Protein AF-A0A259A1J0-F1 (afdb_monomer_lite)

Radius of gyration: 10.48 Å; chains: 1; bounding box: 16×14×36 Å

Foldseek 3Di:
DQQVVQQVVLDPPKDWPDDWDDPDPDIHTHIHHDPPD

Structure (mmCIF, N/CA/C/O backbone):
data_AF-A0A259A1J0-F1
#
_entry.id   AF-A0A259A1J0-F1
#
loop_
_atom_site.group_PDB
_atom_site.id
_atom_site.type_symbol
_atom_site.label_atom_id
_atom_site.label_alt_id
_atom_site.label_comp_id
_atom_site.label_asym_id
_atom_site.label_entity_id
_atom_site.label_seq_id
_atom_site.pdbx_PDB_ins_code
_atom_site.Cartn_x
_atom_site.Cartn_y
_atom_site.Cartn_z
_atom_site.occupancy
_atom_site.B_iso_or_equiv
_atom_site.auth_seq_id
_atom_site.auth_comp_id
_atom_site.auth_asym_id
_atom_site.auth_atom_id
_atom_site.pdbx_PDB_model_num
ATOM 1 N N . ALA A 1 1 ? -2.328 6.701 1.661 1.00 88.44 1 ALA A N 1
ATOM 2 C CA . ALA A 1 1 ? -0.994 7.306 1.857 1.00 88.44 1 ALA A CA 1
ATOM 3 C C . ALA A 1 1 ? 0.120 6.357 1.415 1.00 88.44 1 ALA A C 1
ATOM 5 O O . ALA A 1 1 ? 0.766 6.673 0.430 1.00 88.44 1 ALA A O 1
ATOM 6 N N . ALA A 1 2 ? 0.308 5.194 2.058 1.00 96.12 2 ALA A N 1
ATOM 7 C CA . ALA A 1 2 ? 1.408 4.273 1.728 1.00 96.12 2 ALA A CA 1
ATOM 8 C C . ALA A 1 2 ? 1.422 3.799 0.257 1.00 96.12 2 ALA A C 1
ATOM 10 O O . ALA A 1 2 ? 2.456 3.889 -0.390 1.00 96.12 2 ALA A O 1
ATOM 11 N N . GLU A 1 3 ? 0.283 3.360 -0.292 1.00 97.56 3 GLU A N 1
ATOM 12 C CA . GLU A 1 3 ? 0.185 2.892 -1.692 1.00 97.56 3 GLU A CA 1
ATOM 13 C C . GLU 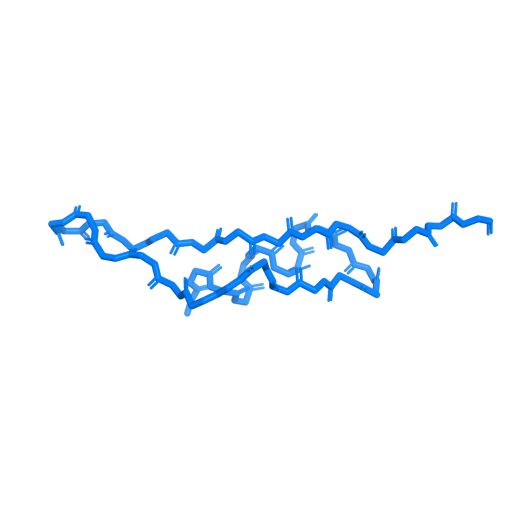A 1 3 ? 0.529 3.996 -2.699 1.00 97.56 3 GLU A C 1
ATOM 15 O O . GLU A 1 3 ? 1.319 3.788 -3.615 1.00 97.56 3 GLU A O 1
ATOM 20 N N . THR A 1 4 ? -0.000 5.201 -2.487 1.00 96.88 4 THR A N 1
ATOM 21 C CA . THR A 1 4 ? 0.293 6.368 -3.328 1.00 96.88 4 THR A CA 1
ATOM 22 C C . THR A 1 4 ? 1.765 6.767 -3.250 1.00 96.88 4 THR A C 1
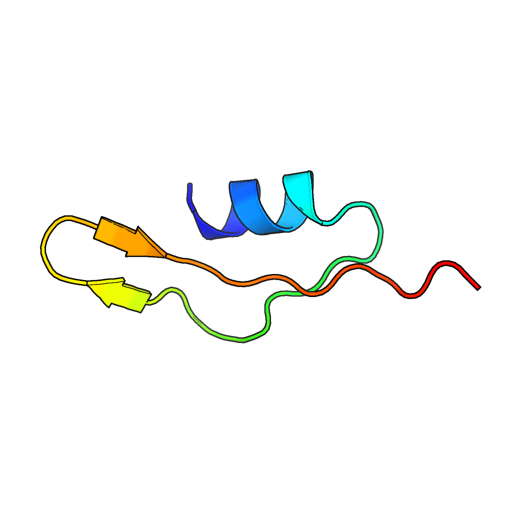ATOM 24 O O . THR A 1 4 ? 2.365 7.069 -4.275 1.00 96.88 4 THR A O 1
ATOM 27 N N . ALA A 1 5 ? 2.356 6.744 -2.051 1.00 97.38 5 ALA A N 1
ATOM 28 C CA . ALA A 1 5 ? 3.771 7.045 -1.859 1.00 97.38 5 ALA A CA 1
ATOM 29 C C . ALA A 1 5 ? 4.671 6.006 -2.546 1.00 97.38 5 ALA A C 1
ATOM 31 O O . ALA A 1 5 ? 5.633 6.383 -3.206 1.00 97.38 5 ALA A O 1
ATOM 32 N N . ALA A 1 6 ? 4.331 4.718 -2.443 1.00 97.38 6 ALA A N 1
ATOM 33 C CA . ALA A 1 6 ? 5.067 3.643 -3.099 1.00 97.38 6 ALA A CA 1
ATOM 34 C C . ALA A 1 6 ? 5.035 3.781 -4.630 1.00 97.38 6 ALA A C 1
ATOM 36 O O . ALA A 1 6 ? 6.077 3.676 -5.268 1.00 97.38 6 ALA A O 1
ATOM 37 N N . LEU A 1 7 ? 3.868 4.075 -5.216 1.00 97.38 7 LEU A N 1
ATOM 38 C CA . LEU A 1 7 ? 3.736 4.308 -6.660 1.00 97.38 7 LEU A CA 1
ATOM 39 C C . LEU A 1 7 ? 4.506 5.551 -7.115 1.00 97.38 7 LEU A C 1
ATOM 41 O O . LEU A 1 7 ? 5.246 5.487 -8.090 1.00 97.38 7 LEU A O 1
ATOM 45 N N . ALA A 1 8 ? 4.375 6.664 -6.390 1.00 96.69 8 ALA A N 1
ATOM 46 C CA . ALA A 1 8 ? 5.084 7.897 -6.720 1.00 96.69 8 ALA A CA 1
ATOM 47 C C . ALA A 1 8 ? 6.610 7.719 -6.662 1.00 96.69 8 ALA A C 1
ATOM 49 O O . ALA A 1 8 ? 7.316 8.240 -7.519 1.00 96.69 8 ALA A O 1
ATOM 50 N N . ALA A 1 9 ? 7.111 6.962 -5.681 1.00 96.19 9 ALA A N 1
ATOM 51 C CA . ALA A 1 9 ? 8.532 6.651 -5.559 1.00 96.19 9 ALA A CA 1
ATOM 52 C C . ALA A 1 9 ? 9.026 5.681 -6.647 1.00 96.19 9 ALA A C 1
ATOM 54 O O . ALA A 1 9 ? 10.167 5.794 -7.083 1.00 96.19 9 ALA A O 1
ATOM 55 N N . ALA A 1 10 ? 8.186 4.735 -7.077 1.00 95.94 10 ALA A N 1
ATOM 56 C CA . ALA A 1 10 ? 8.538 3.728 -8.077 1.00 95.94 10 ALA A CA 1
ATOM 57 C C . ALA A 1 10 ? 8.519 4.255 -9.524 1.00 95.94 10 ALA A C 1
ATOM 59 O O . ALA A 1 10 ? 9.143 3.638 -10.386 1.00 95.94 10 ALA A O 1
ATOM 60 N N . GLY A 1 11 ? 7.847 5.382 -9.779 1.00 95.50 11 GLY A N 1
ATOM 61 C CA . GLY A 1 11 ? 7.878 6.096 -11.056 1.00 95.50 11 GLY A CA 1
ATOM 62 C C . GLY A 1 11 ? 6.697 5.805 -11.986 1.00 95.50 11 GLY A C 1
ATOM 63 O O . GLY A 1 11 ? 5.688 5.208 -11.602 1.00 95.50 11 GLY A O 1
ATOM 64 N N . LEU A 1 12 ? 6.802 6.289 -13.226 1.00 95.44 12 LEU A N 1
ATOM 65 C CA . LEU A 1 12 ? 5.771 6.086 -14.244 1.00 95.44 12 LEU A CA 1
ATOM 66 C C . LEU A 1 12 ? 5.618 4.595 -14.569 1.00 95.44 12 LEU A C 1
ATOM 68 O O . LEU A 1 12 ? 6.564 3.818 -14.502 1.00 95.44 12 LEU A O 1
ATOM 72 N N . GLY A 1 13 ? 4.387 4.180 -14.864 1.00 94.69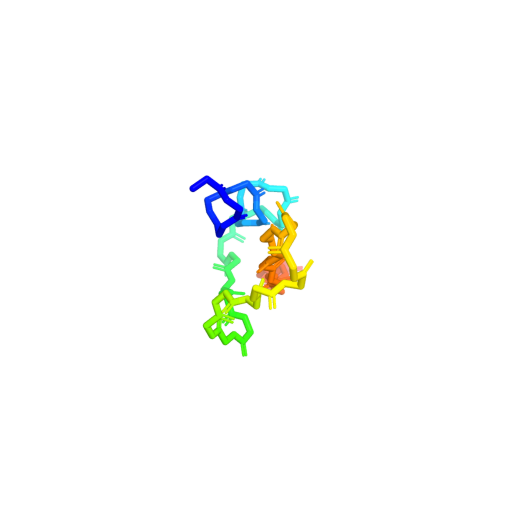 13 GLY A N 1
ATOM 73 C CA . GLY A 1 13 ? 4.082 2.774 -15.141 1.00 94.69 13 GLY A CA 1
ATOM 74 C C . GLY A 1 13 ? 4.184 1.840 -13.928 1.00 94.69 13 GLY A C 1
ATOM 75 O O . GLY A 1 13 ? 3.971 0.637 -14.082 1.00 94.69 13 GLY A O 1
ATOM 76 N N . ALA A 1 14 ? 4.469 2.360 -12.728 1.00 97.25 14 ALA A N 1
ATOM 77 C CA . ALA A 1 14 ? 4.548 1.545 -11.528 1.00 97.25 14 ALA A CA 1
ATOM 78 C C . ALA A 1 14 ? 3.216 0.863 -11.193 1.00 97.25 14 ALA A C 1
ATOM 80 O O . ALA A 1 14 ? 2.126 1.402 -11.408 1.00 97.25 14 ALA A O 1
ATOM 81 N N . GLN A 1 15 ? 3.316 -0.328 -10.605 1.00 97.25 15 GLN A N 1
ATOM 82 C CA . GLN A 1 15 ? 2.167 -1.127 -10.185 1.00 97.25 15 GLN A CA 1
ATOM 83 C C . GLN A 1 15 ? 2.340 -1.624 -8.755 1.00 97.25 15 GLN A C 1
ATOM 85 O O . GLN A 1 15 ? 3.440 -1.995 -8.341 1.00 97.25 15 GLN A O 1
ATOM 90 N N . LEU A 1 16 ? 1.238 -1.670 -8.003 1.00 97.69 16 LEU A N 1
ATOM 91 C CA . LEU A 1 16 ? 1.226 -2.286 -6.680 1.00 97.69 16 LEU A CA 1
ATOM 92 C C . LEU A 1 16 ? 1.420 -3.798 -6.807 1.00 97.69 16 LEU A C 1
ATOM 94 O O . LEU A 1 16 ? 0.788 -4.449 -7.635 1.00 97.69 16 LEU A O 1
ATOM 98 N N . LEU A 1 17 ? 2.264 -4.359 -5.944 1.00 97.12 17 LEU A N 1
ATOM 99 C CA . LEU A 1 17 ? 2.491 -5.805 -5.879 1.00 97.12 17 LEU A CA 1
ATOM 100 C C . LEU A 1 17 ? 1.363 -6.555 -5.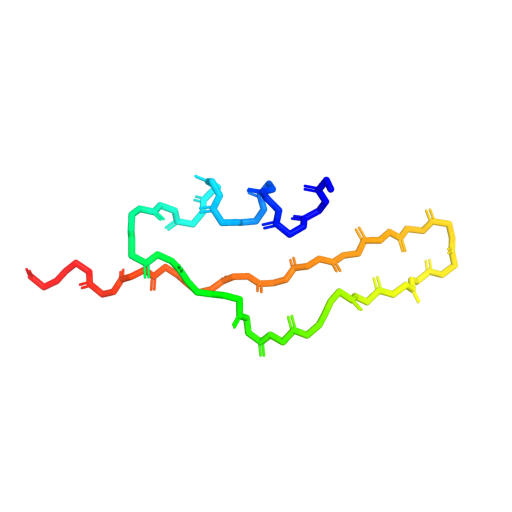156 1.00 97.12 17 LEU A C 1
ATOM 102 O O . LEU A 1 17 ? 1.299 -7.780 -5.207 1.00 97.12 17 LEU A O 1
ATOM 106 N N . GLY A 1 18 ? 0.476 -5.827 -4.482 1.00 95.75 18 GLY A N 1
ATOM 107 C CA . GLY A 1 18 ? -0.664 -6.375 -3.765 1.00 95.75 18 GLY A CA 1
ATOM 108 C C . GLY A 1 18 ? -1.317 -5.331 -2.858 1.00 95.75 18 GLY A C 1
ATOM 109 O O . GLY A 1 18 ? -0.966 -4.149 -2.928 1.00 95.75 18 GLY A O 1
ATOM 110 N N . PRO A 1 19 ? -2.260 -5.753 -2.000 1.00 95.69 19 PRO A N 1
ATOM 111 C CA . PRO A 1 19 ? -2.877 -4.883 -1.005 1.00 95.69 19 PRO A CA 1
ATOM 112 C C . PRO A 1 19 ? -1.855 -4.329 -0.006 1.00 95.69 19 PRO A C 1
ATOM 114 O O . PRO A 1 19 ? -0.839 -4.968 0.283 1.00 95.69 19 PRO A O 1
ATOM 117 N N . ARG A 1 20 ? -2.157 -3.176 0.598 1.00 93.06 20 ARG A N 1
ATOM 118 C CA . ARG A 1 20 ? -1.401 -2.682 1.758 1.00 93.06 20 ARG A CA 1
ATOM 119 C C . ARG A 1 20 ? -1.349 -3.692 2.915 1.00 93.06 20 ARG A C 1
ATOM 121 O O . ARG A 1 20 ? -2.322 -4.390 3.201 1.00 93.06 20 ARG A O 1
ATOM 128 N N . LEU A 1 21 ? -0.233 -3.683 3.639 1.00 96.81 21 LEU A N 1
ATOM 129 C CA . LEU A 1 21 ? 0.023 -4.502 4.825 1.00 96.81 21 LEU A CA 1
ATOM 130 C C . LEU A 1 21 ? -0.056 -3.635 6.085 1.00 96.81 21 LEU A C 1
ATOM 132 O O . LEU A 1 21 ? 0.617 -2.607 6.169 1.00 96.81 21 LEU A O 1
ATOM 136 N N . ALA A 1 22 ? -0.847 -4.054 7.073 1.00 96.38 22 ALA A N 1
ATOM 137 C CA . ALA A 1 22 ? -0.903 -3.417 8.388 1.00 96.38 22 ALA A CA 1
ATOM 138 C C . ALA A 1 22 ? -0.016 -4.189 9.380 1.00 96.38 22 ALA A C 1
ATOM 140 O O . ALA A 1 22 ? -0.308 -5.330 9.729 1.00 96.38 22 ALA A O 1
ATOM 141 N N . LEU A 1 23 ? 1.070 -3.561 9.825 1.00 95.56 23 LEU A N 1
ATOM 142 C CA . LEU A 1 23 ? 2.062 -4.099 10.756 1.00 95.56 23 LEU A CA 1
ATOM 143 C C . LEU A 1 23 ? 1.954 -3.342 12.087 1.00 95.56 23 LEU A C 1
ATOM 145 O O . LEU A 1 23 ? 2.781 -2.490 12.416 1.00 95.56 23 LEU A O 1
ATOM 149 N N . GLY A 1 24 ? 0.875 -3.603 12.829 1.00 94.81 24 GLY A N 1
ATOM 150 C CA . GLY A 1 24 ? 0.543 -2.860 14.048 1.00 94.81 24 GLY A CA 1
ATOM 151 C C . GLY A 1 24 ? 0.244 -1.385 13.737 1.00 94.81 24 GLY A C 1
ATOM 152 O O . GLY A 1 24 ? -0.696 -1.121 12.986 1.00 94.81 24 GLY A O 1
ATOM 153 N N . PRO A 1 25 ? 1.013 -0.416 14.274 1.00 95.81 25 PRO A N 1
ATOM 154 C CA . PRO A 1 25 ? 0.811 1.004 13.981 1.00 95.81 25 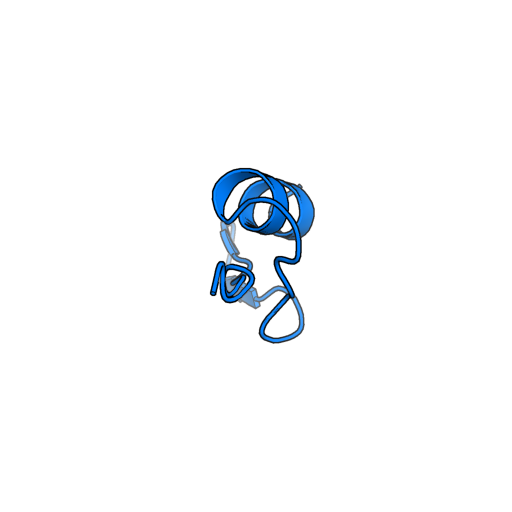PRO A CA 1
ATOM 155 C C . PRO A 1 25 ? 1.341 1.428 12.600 1.00 95.81 25 PRO A C 1
ATOM 157 O O . PRO A 1 25 ? 1.119 2.565 12.186 1.00 95.81 25 PRO A O 1
ATOM 160 N N . VAL A 1 26 ? 2.063 0.555 11.888 1.00 96.31 26 VAL A N 1
ATOM 161 C CA . VAL A 1 26 ? 2.681 0.870 10.593 1.00 96.31 26 VAL A CA 1
ATOM 162 C C . VAL A 1 26 ? 1.831 0.322 9.449 1.00 96.31 26 VAL A C 1
ATOM 164 O O . VAL A 1 26 ? 1.360 -0.809 9.496 1.00 96.31 26 VAL A O 1
ATOM 167 N N . THR A 1 27 ? 1.658 1.111 8.387 1.00 97.12 27 THR A N 1
ATOM 168 C CA . THR A 1 27 ? 1.055 0.651 7.128 1.00 97.12 27 THR A CA 1
ATOM 169 C C . THR A 1 27 ? 2.095 0.684 6.017 1.00 97.12 27 THR A C 1
ATOM 171 O O . THR A 1 27 ? 2.631 1.748 5.710 1.00 97.12 27 THR A O 1
ATOM 174 N N . CYS A 1 28 ? 2.335 -0.462 5.388 1.00 97.06 28 CYS A N 1
ATOM 175 C CA . CYS A 1 28 ? 3.273 -0.617 4.281 1.00 97.06 28 CYS A CA 1
ATOM 176 C C . CYS A 1 28 ? 2.532 -0.888 2.970 1.00 97.06 28 CYS A C 1
ATOM 178 O O . CYS A 1 28 ? 1.465 -1.501 2.955 1.00 97.06 28 CYS A O 1
ATOM 180 N N . ALA A 1 29 ? 3.127 -0.468 1.860 1.00 98.25 29 ALA A N 1
ATOM 181 C CA . ALA A 1 29 ? 2.710 -0.840 0.516 1.00 98.25 29 ALA A CA 1
ATOM 182 C C . ALA A 1 29 ? 3.955 -1.059 -0.340 1.00 98.25 29 ALA A C 1
ATOM 184 O O . ALA A 1 29 ? 4.986 -0.429 -0.105 1.00 98.25 29 ALA A O 1
ATOM 185 N N . LEU A 1 30 ? 3.854 -1.957 -1.314 1.00 97.31 30 LEU A N 1
ATOM 186 C CA . LEU A 1 30 ? 4.955 -2.317 -2.197 1.00 97.31 30 LEU A CA 1
ATOM 187 C C . LEU A 1 30 ? 4.540 -2.038 -3.636 1.00 97.31 30 LEU A C 1
ATOM 189 O O . LEU A 1 30 ? 3.466 -2.463 -4.066 1.00 97.31 30 LEU A O 1
ATOM 193 N N . ALA A 1 31 ? 5.404 -1.347 -4.368 1.00 97.88 31 ALA A N 1
ATOM 194 C CA . ALA A 1 31 ? 5.242 -1.094 -5.788 1.00 97.88 31 ALA A CA 1
ATOM 195 C C . ALA A 1 31 ? 6.466 -1.612 -6.545 1.00 97.88 31 ALA A C 1
ATOM 197 O O . ALA A 1 31 ? 7.586 -1.568 -6.038 1.00 97.88 31 ALA A O 1
ATOM 198 N N . ARG A 1 32 ? 6.233 -2.105 -7.758 1.00 97.06 32 ARG A N 1
ATOM 199 C CA . ARG A 1 32 ? 7.269 -2.410 -8.743 1.00 97.06 32 ARG A CA 1
ATOM 200 C C . ARG A 1 32 ? 7.302 -1.271 -9.753 1.00 97.06 32 ARG A C 1
ATOM 202 O O . ARG A 1 32 ? 6.237 -0.859 -10.214 1.00 97.06 32 ARG A O 1
ATOM 209 N N . SER A 1 33 ? 8.496 -0.784 -10.077 1.00 95.62 33 SER A N 1
ATOM 210 C CA . SER A 1 33 ? 8.701 0.195 -11.149 1.00 95.62 33 SER A CA 1
ATOM 211 C C . SER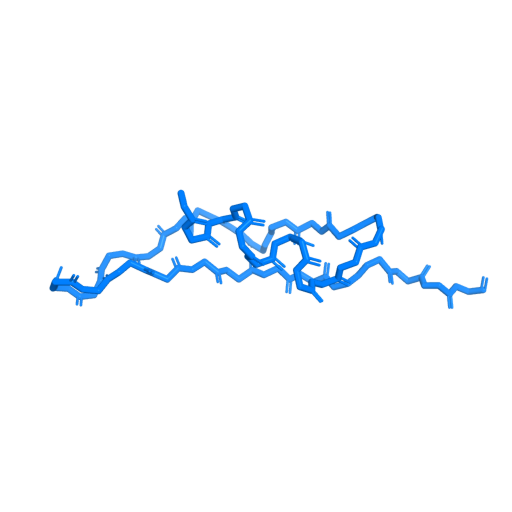 A 1 33 ? 8.203 -0.354 -12.485 1.00 95.62 33 SER A C 1
ATOM 213 O O . SER A 1 33 ? 8.265 -1.564 -12.719 1.00 95.62 33 SER A O 1
ATOM 215 N N . GLY A 1 34 ? 7.681 0.527 -13.340 1.00 86.25 34 GLY A N 1
ATOM 216 C CA . GLY A 1 34 ? 7.470 0.177 -14.741 1.00 86.25 34 GLY A CA 1
ATOM 217 C C . GLY A 1 34 ? 8.809 -0.213 -15.364 1.00 86.25 34 GLY A C 1
ATOM 218 O O . GLY A 1 34 ? 9.841 0.340 -14.991 1.00 86.25 34 GLY A O 1
ATOM 219 N N . ASP A 1 35 ? 8.802 -1.203 -16.250 1.00 75.94 35 ASP A N 1
ATOM 220 C CA . ASP A 1 35 ? 9.977 -1.515 -17.059 1.00 75.94 35 ASP A CA 1
ATOM 221 C C . ASP A 1 35 ? 10.140 -0.364 -18.063 1.00 75.94 35 ASP A C 1
ATOM 223 O O . ASP A 1 35 ? 9.371 -0.264 -19.020 1.00 75.94 35 ASP A O 1
ATOM 227 N N . ASP A 1 36 ? 11.054 0.565 -17.784 1.00 62.84 36 ASP A N 1
ATOM 228 C CA . ASP A 1 36 ? 11.550 1.506 -18.789 1.00 62.84 36 ASP A CA 1
ATOM 229 C C . ASP A 1 36 ? 12.516 0.719 -19.690 1.00 62.84 36 ASP A C 1
ATOM 231 O O . ASP A 1 36 ? 13.714 0.628 -19.406 1.00 62.84 36 ASP A O 1
ATOM 235 N N . ALA A 1 37 ? 11.968 0.084 -20.731 1.00 52.31 37 ALA A N 1
ATOM 236 C CA . ALA A 1 37 ? 12.735 -0.439 -21.862 1.00 52.31 37 ALA A CA 1
ATOM 237 C C . ALA A 1 37 ? 13.095 0.685 -22.844 1.00 52.31 37 ALA A C 1
ATOM 239 O O . ALA A 1 37 ? 12.203 1.514 -23.146 1.00 52.31 37 ALA A O 1
#

pLDDT: mean 93.32, std 9.5, range [52.31, 98.25]

Sequence (37 aa):
AAETAALAAAGLGAQLLGPRLALGPVTCALARSGDDA

Secondary structure (DSSP, 8-state):
-HHHHHHHHH-TT-EESSS-EEETTEEE--EEPP---